Protein AF-A0A212F7M6-F1 (afdb_monomer)

InterPro domains:
  IPR000313 PWWP domain [PF00855] (44-124)
  IPR000313 PWWP domain [PS50812] (42-104)
  IPR000313 PWWP domain [SM00293] (40-102)

Solvent-accessible surface area (backbone atoms only — not comparable to full-atom values): 8517 Å² total; per-residue (Å²): 138,82,82,82,77,84,80,78,84,76,85,62,64,99,81,69,79,76,74,82,69,81,89,75,80,85,91,71,88,66,51,67,65,66,69,68,44,92,66,89,55,69,69,35,46,23,34,35,49,61,85,89,50,70,76,42,46,26,35,28,47,43,91,90,65,64,53,70,83,55,71,75,48,91,79,58,96,75,42,44,48,33,37,31,43,73,76,68,44,71,47,75,38,54,65,91,44,48,46,79,56,51,77,94,71,48,68,56,74,71,47,90,47,65,62,60,35,48,10,49,49,56,44,44,56,50,40,41,63,61,65,71,112

pLDDT: mean 74.09, std 21.41, range [31.14, 96.81]

Sequence (133 aa):
MQKQVTLVDKILSSTRTISSVHKEKENLEVCPSCMWGPKVGYDDVVWHKLGSCPWWPARVLTPGALPSCLLTRSHSPHHWPLRYYGTLNYSWAETSRMCLFLPKHTSALKARDDSLRQAVLDAADDYIAVYLT

Radius of gyration: 17.14 Å; Cα contacts (8 Å, |Δi|>4): 164; chains: 1; bounding box: 42×31×63 Å

Foldseek 3Di:
DDDPDPPDDPPDDDPADQPPPPDDDDDDPQDPCRRRDFFDDAQFWKFFDDDPDPTFIWGFHDPVGDDPVAVPDDDDPQWTWIQTFQVRDIYTGHRVRMGGDDLVPCPVCPPPDPSRVRSNVVSVVSCCVRPPD

Organism: NCBI:txid278856

Structure (mmCIF, N/CA/C/O backbone):
data_AF-A0A212F7M6-F1
#
_entry.id   AF-A0A212F7M6-F1
#
loop_
_atom_site.group_PDB
_atom_site.id
_atom_site.type_symbol
_atom_site.label_atom_id
_atom_site.label_alt_id
_atom_site.label_comp_id
_atom_site.label_asym_id
_atom_site.label_entity_id
_atom_site.label_seq_id
_atom_site.pdbx_PDB_ins_code
_atom_site.Cartn_x
_atom_site.Cartn_y
_atom_site.Cartn_z
_atom_site.occupancy
_atom_site.B_iso_or_equiv
_atom_site.auth_seq_id
_atom_site.auth_comp_id
_atom_site.auth_asym_id
_atom_site.auth_atom_id
_atom_site.pdbx_PDB_model_num
ATOM 1 N N . MET A 1 1 ? 7.858 -14.560 44.627 1.00 38.66 1 MET A N 1
ATOM 2 C CA . MET A 1 1 ? 8.353 -15.480 43.579 1.00 38.66 1 MET A CA 1
ATOM 3 C C . MET A 1 1 ? 7.749 -15.042 42.247 1.00 38.66 1 MET A C 1
ATOM 5 O O . MET A 1 1 ? 6.748 -15.596 41.815 1.00 38.66 1 MET A O 1
ATOM 9 N N . GLN A 1 2 ? 8.258 -13.952 41.665 1.00 37.09 2 GLN A N 1
ATOM 10 C CA . GLN A 1 2 ? 7.744 -13.415 40.401 1.00 37.09 2 GLN A CA 1
ATOM 11 C C . GLN A 1 2 ? 8.314 -14.234 39.246 1.00 37.09 2 GLN A C 1
ATOM 13 O O . GLN A 1 2 ? 9.524 -14.405 39.123 1.00 37.09 2 GLN A O 1
ATOM 18 N N . LYS A 1 3 ? 7.411 -14.788 38.439 1.00 35.50 3 LYS A N 1
ATOM 19 C CA . LYS A 1 3 ? 7.726 -15.593 37.264 1.00 35.50 3 LYS A CA 1
ATOM 20 C C . LYS A 1 3 ? 8.246 -14.642 36.184 1.00 35.50 3 LYS A C 1
ATOM 22 O O . LYS A 1 3 ? 7.472 -13.880 35.612 1.00 35.50 3 LYS A O 1
ATOM 27 N N . GLN A 1 4 ? 9.554 -14.653 35.953 1.00 31.14 4 GLN A N 1
ATOM 28 C CA . GLN A 1 4 ? 10.175 -13.951 34.836 1.00 31.14 4 GLN A CA 1
ATOM 29 C C . GLN A 1 4 ? 9.733 -14.647 33.546 1.00 31.14 4 GLN A C 1
ATOM 31 O O . GLN A 1 4 ? 10.202 -15.736 33.219 1.00 31.14 4 GLN A O 1
ATOM 36 N N . VAL A 1 5 ? 8.765 -14.054 32.851 1.00 35.31 5 VAL A N 1
ATOM 37 C CA . VAL A 1 5 ? 8.391 -14.478 31.503 1.00 35.31 5 VAL A CA 1
ATOM 38 C C . VAL A 1 5 ? 9.343 -13.773 30.550 1.00 35.31 5 VAL A C 1
ATOM 40 O O . VAL A 1 5 ? 9.200 -12.586 30.272 1.00 35.31 5 VAL A O 1
ATOM 43 N N . THR A 1 6 ? 10.346 -14.506 30.083 1.00 42.41 6 THR A N 1
ATOM 44 C CA . THR A 1 6 ? 11.176 -14.096 28.953 1.00 42.41 6 THR A CA 1
ATOM 45 C C . THR A 1 6 ? 10.309 -14.175 27.697 1.00 42.41 6 THR A C 1
ATOM 47 O O . THR A 1 6 ? 10.084 -15.263 27.168 1.00 42.41 6 THR A O 1
ATOM 50 N N . LEU A 1 7 ? 9.760 -13.046 27.246 1.00 35.97 7 LEU A N 1
ATOM 51 C CA . LEU A 1 7 ? 9.121 -12.961 25.934 1.00 35.97 7 LEU A CA 1
ATOM 52 C C . LEU A 1 7 ? 10.226 -12.767 24.895 1.00 35.97 7 LEU A C 1
ATOM 54 O O . LEU A 1 7 ? 10.869 -11.724 24.849 1.00 35.97 7 LEU A O 1
ATOM 58 N N . VAL A 1 8 ? 10.484 -13.833 24.140 1.00 37.44 8 VAL A N 1
ATOM 59 C CA . VAL A 1 8 ? 11.510 -13.894 23.099 1.00 37.44 8 VAL A CA 1
ATOM 60 C C . VAL A 1 8 ? 11.131 -12.978 21.938 1.00 37.44 8 VAL A C 1
ATOM 62 O O . VAL A 1 8 ? 10.005 -13.023 21.438 1.00 37.44 8 VAL A O 1
ATOM 65 N N . ASP A 1 9 ? 12.120 -12.186 21.526 1.00 45.47 9 ASP A N 1
ATOM 66 C CA . ASP A 1 9 ? 12.152 -11.303 20.369 1.00 45.47 9 ASP A CA 1
ATOM 67 C C . ASP A 1 9 ? 11.633 -11.972 19.096 1.00 45.47 9 ASP A C 1
ATOM 69 O O . ASP A 1 9 ? 12.238 -12.892 18.542 1.00 45.47 9 ASP A O 1
ATOM 73 N N . LYS A 1 10 ? 10.531 -11.440 18.577 1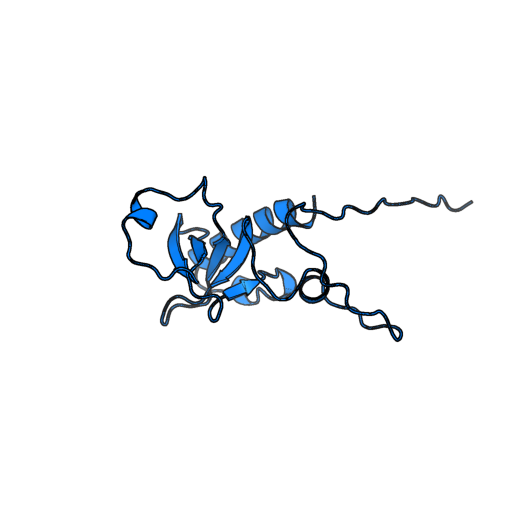.00 34.12 10 LYS A N 1
ATOM 74 C CA . LYS A 1 10 ? 10.110 -11.683 17.207 1.00 34.12 10 LYS A CA 1
ATOM 75 C C . LYS A 1 10 ? 10.607 -10.520 16.343 1.00 34.12 10 LYS A C 1
ATOM 77 O O . LYS A 1 10 ? 9.943 -9.502 16.168 1.00 34.12 10 LYS A O 1
ATOM 82 N N . ILE A 1 11 ? 11.828 -10.679 15.836 1.00 52.41 11 ILE A N 1
ATOM 83 C CA . ILE A 1 11 ? 12.474 -9.802 14.848 1.00 52.41 11 ILE A CA 1
ATOM 84 C C . ILE A 1 11 ? 11.857 -10.106 13.472 1.00 52.41 11 ILE A C 1
ATOM 86 O O . ILE A 1 11 ? 12.377 -10.922 12.718 1.00 52.41 11 ILE A O 1
ATOM 90 N N . LEU A 1 12 ? 10.683 -9.559 13.164 1.00 46.56 12 LEU A N 1
ATOM 91 C CA . LEU A 1 12 ? 9.864 -10.082 12.063 1.00 46.56 12 LEU A CA 1
ATOM 92 C C . LEU A 1 12 ? 9.954 -9.260 10.782 1.00 46.56 12 LEU A C 1
ATOM 94 O O . LEU A 1 12 ? 9.211 -8.312 10.559 1.00 46.56 12 LEU A O 1
ATOM 98 N N . SER A 1 13 ? 10.894 -9.664 9.935 1.00 39.91 13 SER A N 1
ATOM 99 C CA . SER A 1 13 ? 10.653 -10.146 8.566 1.00 39.91 13 SER A CA 1
ATOM 100 C C . SER A 1 13 ? 11.951 -10.000 7.767 1.00 39.91 13 SER A C 1
ATOM 102 O O . SER A 1 13 ? 12.590 -8.949 7.730 1.00 39.91 13 SER A O 1
ATOM 104 N N . SER A 1 14 ? 12.368 -11.109 7.165 1.00 42.81 14 SER A N 1
ATOM 105 C CA . SER A 1 14 ? 13.728 -11.457 6.730 1.00 42.81 14 SER A CA 1
ATOM 106 C C . SER A 1 14 ? 14.312 -10.657 5.543 1.00 42.81 14 SER A C 1
ATOM 108 O O . SER A 1 14 ? 15.286 -11.100 4.938 1.00 42.81 14 SER A O 1
ATOM 110 N N . THR A 1 15 ? 13.766 -9.500 5.168 1.00 45.94 15 THR A N 1
ATOM 111 C CA . THR A 1 15 ? 14.198 -8.752 3.964 1.00 45.94 15 THR A CA 1
ATOM 112 C C . THR A 1 15 ? 14.753 -7.357 4.231 1.00 45.94 15 THR A C 1
ATOM 114 O O . THR A 1 15 ? 15.187 -6.690 3.290 1.00 45.94 15 THR A O 1
ATOM 117 N N . ARG A 1 16 ? 14.804 -6.897 5.485 1.00 51.72 16 ARG A N 1
ATOM 118 C CA . ARG A 1 16 ? 15.374 -5.581 5.808 1.00 51.72 16 ARG A CA 1
ATOM 119 C C . ARG A 1 16 ? 16.820 -5.690 6.285 1.00 51.72 16 ARG A C 1
ATOM 121 O O . ARG A 1 16 ? 17.118 -6.380 7.255 1.00 51.72 16 ARG A O 1
ATOM 128 N N . THR A 1 17 ? 17.712 -4.928 5.656 1.00 38.94 17 THR A N 1
ATOM 129 C CA . THR A 1 17 ? 19.018 -4.611 6.241 1.00 38.94 17 THR A CA 1
ATOM 130 C C . THR A 1 17 ? 18.787 -3.632 7.384 1.00 38.94 17 THR A C 1
ATOM 132 O O . THR A 1 17 ? 18.373 -2.496 7.152 1.00 38.94 17 THR A O 1
ATOM 135 N N . ILE A 1 18 ? 19.051 -4.065 8.616 1.00 43.09 18 ILE A N 1
ATOM 136 C CA . ILE A 1 18 ? 19.114 -3.171 9.773 1.00 43.09 18 ILE A CA 1
ATOM 137 C C . ILE A 1 18 ? 20.196 -2.135 9.463 1.00 43.09 18 ILE A C 1
ATOM 139 O O . ILE A 1 18 ? 21.384 -2.457 9.413 1.00 43.09 18 ILE A O 1
ATOM 143 N N . SER A 1 19 ? 19.809 -0.883 9.226 1.00 36.09 19 SER A N 1
ATOM 144 C CA . SER A 1 19 ? 20.765 0.217 9.287 1.00 36.09 19 SER A CA 1
ATOM 145 C C . SER A 1 19 ? 21.237 0.293 10.734 1.00 36.09 19 SER A C 1
ATOM 147 O O . SER A 1 19 ? 20.480 0.713 11.605 1.00 36.09 19 SER A O 1
ATOM 149 N N . SER A 1 20 ? 22.454 -0.189 10.988 1.00 36.44 20 SER A N 1
ATOM 150 C CA . SER A 1 20 ? 23.141 -0.102 12.276 1.00 36.44 20 SER A CA 1
ATOM 151 C C . SER A 1 20 ? 23.329 1.371 12.634 1.00 36.44 20 SER A C 1
ATOM 153 O O . SER A 1 20 ? 24.353 1.975 12.321 1.00 36.44 20 SER A O 1
ATOM 155 N N . VAL A 1 21 ? 22.315 1.986 13.240 1.00 42.00 21 VAL A N 1
ATOM 156 C CA . VAL A 1 21 ? 22.453 3.316 13.823 1.00 42.00 21 VAL A CA 1
ATOM 157 C C . VAL A 1 21 ? 23.324 3.128 15.056 1.00 42.00 21 VAL A C 1
ATOM 159 O O . VAL A 1 21 ? 22.927 2.453 16.006 1.00 42.00 21 VAL A O 1
ATOM 162 N N . HIS A 1 22 ? 24.548 3.652 14.996 1.00 40.16 22 HIS A N 1
ATOM 163 C CA . HIS A 1 22 ? 25.481 3.640 16.112 1.00 40.16 22 HIS A CA 1
ATOM 164 C C . HIS A 1 22 ? 24.775 4.175 17.362 1.00 40.16 22 HIS A C 1
ATOM 166 O O . HIS A 1 22 ? 24.310 5.313 17.409 1.00 40.16 22 HIS A O 1
ATOM 172 N N . LYS A 1 23 ? 24.640 3.286 18.345 1.00 42.19 23 LYS A N 1
ATOM 173 C CA . LYS A 1 23 ? 23.995 3.525 19.627 1.00 42.19 23 LYS A CA 1
ATOM 174 C C . LYS A 1 23 ? 24.926 4.374 20.480 1.00 42.19 23 LYS A C 1
ATOM 176 O O . LYS A 1 23 ? 25.772 3.831 21.180 1.00 42.19 23 LYS A O 1
ATOM 181 N N . GLU A 1 24 ? 24.737 5.685 20.462 1.00 40.16 24 GLU A N 1
ATOM 182 C CA . GLU A 1 24 ? 25.255 6.549 21.516 1.00 40.16 24 GLU A CA 1
ATOM 183 C C . GLU A 1 24 ? 24.117 7.382 22.114 1.00 40.16 24 GLU A C 1
ATOM 185 O O . GLU A 1 24 ? 23.467 8.168 21.434 1.00 40.16 24 GLU A O 1
ATOM 190 N N . LYS A 1 25 ? 23.928 7.169 23.423 1.00 38.34 25 LYS A N 1
ATOM 191 C CA . LYS A 1 25 ? 23.082 7.888 24.390 1.00 38.34 25 LYS A CA 1
ATOM 192 C C . LYS A 1 25 ? 21.559 7.675 24.374 1.00 38.34 25 LYS A C 1
ATOM 194 O O . LYS A 1 25 ? 20.808 8.234 23.591 1.00 38.34 25 LYS A O 1
ATOM 199 N N . GLU A 1 26 ? 21.173 6.851 25.353 1.00 48.59 26 GLU A N 1
ATOM 200 C CA . GLU A 1 26 ? 20.059 6.970 26.308 1.00 48.59 26 GLU A CA 1
ATOM 201 C C . GLU A 1 26 ? 18.742 7.636 25.866 1.00 48.59 26 GLU A C 1
ATOM 203 O O . GLU A 1 26 ? 18.645 8.843 25.681 1.00 48.59 26 GLU A O 1
ATOM 208 N N . ASN A 1 27 ? 17.692 6.807 25.888 1.00 42.72 27 ASN A N 1
ATOM 209 C CA . ASN A 1 27 ? 16.285 7.180 26.059 1.00 42.72 27 ASN A CA 1
ATOM 210 C C . ASN A 1 27 ? 15.667 8.070 24.967 1.00 42.72 27 ASN A C 1
ATOM 212 O O . ASN A 1 27 ? 15.063 9.105 25.236 1.00 42.72 27 ASN A O 1
ATOM 216 N N . LEU A 1 28 ? 15.746 7.610 23.720 1.00 46.19 28 LEU A N 1
ATOM 217 C CA . LEU A 1 28 ? 14.751 7.968 22.717 1.00 46.19 28 LEU A CA 1
ATOM 218 C C . LEU A 1 28 ? 13.840 6.750 22.550 1.00 46.19 28 LEU A C 1
ATOM 220 O O . LEU A 1 28 ? 14.315 5.689 22.144 1.00 46.19 28 LEU A O 1
ATOM 224 N N . GLU A 1 29 ? 12.548 6.868 22.859 1.00 48.03 29 GLU A N 1
ATOM 225 C CA . GLU A 1 29 ? 11.541 5.927 22.357 1.00 48.03 29 GLU A CA 1
ATOM 226 C C . GLU A 1 29 ? 11.506 6.061 20.828 1.00 48.03 29 GLU A C 1
ATOM 228 O O . GLU A 1 29 ? 10.700 6.787 20.243 1.00 48.03 29 GLU A O 1
ATOM 233 N N . VAL A 1 30 ? 12.465 5.421 20.159 1.00 49.75 30 VAL A N 1
ATOM 234 C CA . VAL A 1 30 ? 12.553 5.395 18.706 1.00 49.75 30 VAL A CA 1
ATOM 235 C C . VAL A 1 30 ? 11.303 4.676 18.234 1.00 49.75 30 VAL A C 1
ATOM 237 O O . VAL A 1 30 ? 11.114 3.490 18.507 1.00 49.75 30 VAL A O 1
ATOM 240 N N . CYS A 1 31 ? 10.405 5.400 17.564 1.00 50.75 31 CYS A N 1
ATOM 241 C CA . CYS A 1 31 ? 9.178 4.776 17.099 1.00 50.75 31 CYS A CA 1
ATOM 242 C C . CYS A 1 31 ? 9.522 3.583 16.186 1.00 50.75 31 CYS A C 1
ATOM 244 O O . CYS A 1 31 ? 10.542 3.635 15.493 1.00 50.75 31 CYS A O 1
ATOM 246 N N . PRO A 1 32 ? 8.692 2.526 16.139 1.00 53.78 32 PRO A N 1
ATOM 247 C CA . PRO A 1 32 ? 8.967 1.366 15.298 1.00 53.78 32 PRO A CA 1
ATOM 248 C C . PRO A 1 32 ? 9.315 1.760 13.851 1.00 53.78 32 PRO A C 1
ATOM 250 O O . PRO A 1 32 ? 10.314 1.322 13.317 1.00 53.78 32 PRO A O 1
ATOM 253 N N . SER A 1 33 ? 8.660 2.737 13.233 1.00 51.47 33 SER A N 1
ATOM 254 C CA . SER A 1 33 ? 9.058 3.196 11.885 1.00 51.47 33 SER A CA 1
ATOM 255 C C . SER A 1 33 ? 10.516 3.660 11.759 1.00 51.47 33 SER A C 1
ATOM 257 O O . SER A 1 33 ? 11.122 3.481 10.708 1.00 51.47 33 SER A O 1
ATOM 259 N N . CYS A 1 34 ? 11.090 4.230 12.819 1.00 47.03 34 CYS A N 1
ATOM 260 C CA . CYS A 1 34 ? 12.477 4.685 12.853 1.00 47.03 34 CYS A CA 1
ATOM 261 C C . CYS A 1 34 ? 13.472 3.553 13.169 1.00 47.03 34 CYS A C 1
ATOM 263 O O . CYS A 1 34 ? 14.602 3.613 12.695 1.00 47.03 34 CYS A O 1
ATOM 265 N N . MET A 1 35 ? 13.071 2.513 13.915 1.00 50.75 35 MET A N 1
ATOM 266 C CA . MET A 1 35 ? 13.929 1.340 14.171 1.00 50.75 35 MET A CA 1
ATOM 267 C C . MET A 1 35 ? 14.053 0.420 12.949 1.00 50.75 35 MET A C 1
ATOM 269 O O . MET A 1 35 ? 15.072 -0.241 12.773 1.00 50.75 35 MET A O 1
ATOM 273 N N . TRP A 1 36 ? 13.036 0.390 12.087 1.00 52.09 36 TRP A N 1
ATOM 274 C CA . TRP A 1 36 ? 12.958 -0.543 10.958 1.00 52.09 36 TRP A CA 1
ATOM 275 C C . TRP A 1 36 ? 13.499 0.060 9.647 1.00 52.09 36 TRP A C 1
ATOM 277 O O . TRP A 1 36 ? 13.489 -0.595 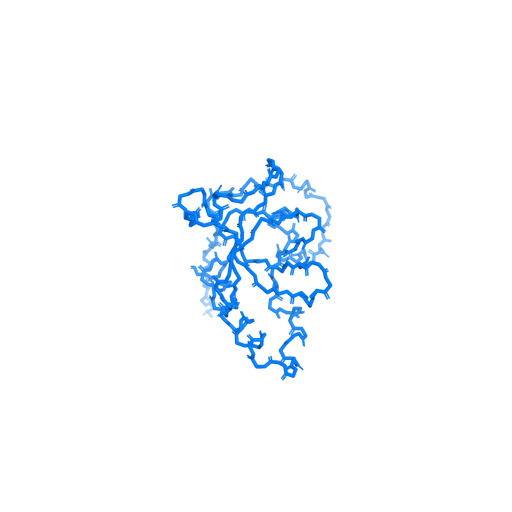8.606 1.00 52.09 36 TRP A O 1
ATOM 287 N N . GLY A 1 37 ? 14.012 1.292 9.700 1.00 51.25 37 GLY A N 1
ATOM 288 C CA . GLY A 1 37 ? 14.566 2.035 8.570 1.00 51.25 37 GLY A CA 1
ATOM 289 C C . GLY A 1 37 ? 13.511 2.891 7.846 1.00 51.25 37 GLY A C 1
ATOM 290 O O . GLY A 1 37 ? 12.376 2.454 7.659 1.00 51.25 37 GLY A O 1
ATOM 291 N N . PRO A 1 38 ? 13.868 4.105 7.381 1.00 56.56 38 PRO A N 1
ATOM 292 C CA . PRO A 1 38 ? 12.929 5.055 6.772 1.00 56.56 38 PRO A CA 1
ATOM 293 C C . PRO A 1 38 ? 12.441 4.653 5.367 1.00 56.56 38 PRO A C 1
ATOM 295 O O . PRO A 1 38 ? 11.700 5.410 4.742 1.00 56.56 38 PRO A O 1
ATOM 298 N N . LYS A 1 39 ? 12.887 3.510 4.830 1.00 70.19 39 LYS A N 1
ATOM 299 C CA . LYS A 1 39 ? 12.639 3.107 3.441 1.00 70.19 39 LYS A CA 1
ATOM 300 C C . LYS A 1 39 ? 11.595 1.995 3.370 1.00 70.19 39 LYS A C 1
ATOM 302 O O . LYS A 1 39 ? 11.662 1.031 4.126 1.00 70.19 39 LYS A O 1
ATOM 307 N N . VAL A 1 40 ? 10.656 2.158 2.442 1.00 80.06 40 VAL A N 1
ATOM 308 C CA . VAL A 1 40 ? 9.654 1.151 2.073 1.00 80.06 40 VAL A CA 1
ATOM 309 C C . VAL A 1 40 ? 10.319 -0.032 1.365 1.00 80.06 40 VAL A C 1
ATOM 311 O O . VAL A 1 40 ? 11.290 0.148 0.627 1.00 80.06 40 VAL A O 1
ATOM 314 N N . GLY A 1 41 ? 9.797 -1.229 1.593 1.00 85.50 41 GLY A N 1
ATOM 315 C CA . GLY A 1 41 ? 10.194 -2.479 0.960 1.00 85.50 41 GLY A CA 1
ATOM 316 C C . GLY A 1 41 ? 8.982 -3.296 0.515 1.00 85.50 41 GLY A C 1
ATOM 317 O O . GLY A 1 41 ? 7.836 -2.884 0.679 1.00 85.50 41 GLY A O 1
ATOM 318 N N . TYR A 1 42 ? 9.240 -4.456 -0.085 1.00 89.25 42 TYR A N 1
ATOM 319 C CA . TYR A 1 42 ? 8.182 -5.370 -0.513 1.00 89.25 42 TYR A CA 1
ATOM 320 C C . TYR A 1 42 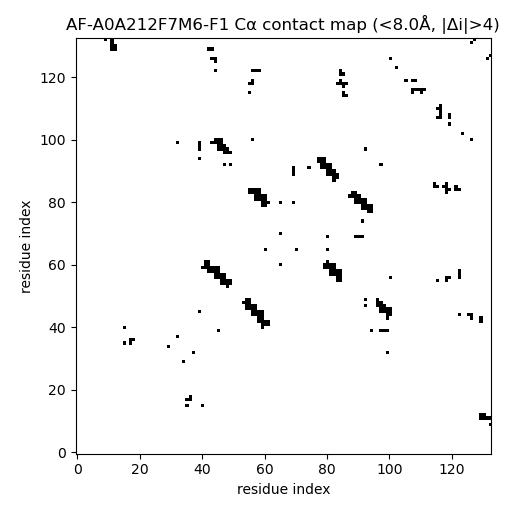? 7.389 -5.931 0.672 1.00 89.25 42 TYR A C 1
ATOM 322 O O . TYR A 1 42 ? 7.935 -6.090 1.760 1.00 89.25 42 TYR A O 1
ATOM 330 N N . ASP A 1 43 ? 6.105 -6.209 0.438 1.00 90.38 43 ASP A N 1
ATOM 331 C CA . ASP A 1 43 ? 5.093 -6.627 1.419 1.00 90.38 43 ASP A CA 1
ATOM 332 C C . ASP A 1 43 ? 4.790 -5.618 2.534 1.00 90.38 43 ASP A C 1
ATOM 334 O O . ASP A 1 43 ? 3.895 -5.851 3.349 1.00 90.38 43 ASP A O 1
ATOM 338 N N . ASP A 1 44 ? 5.441 -4.453 2.528 1.00 90.50 44 ASP A N 1
ATOM 339 C CA . ASP A 1 44 ? 5.119 -3.404 3.480 1.00 90.50 44 ASP A CA 1
ATOM 340 C C . ASP A 1 44 ? 3.714 -2.849 3.266 1.00 90.50 44 ASP A C 1
ATOM 342 O O . ASP A 1 44 ? 3.257 -2.624 2.137 1.00 90.50 44 ASP A O 1
ATOM 346 N N . VAL A 1 45 ? 3.069 -2.531 4.386 1.00 91.88 45 VAL A N 1
ATOM 347 C CA . VAL A 1 45 ? 1.846 -1.733 4.409 1.00 91.88 45 VAL A CA 1
ATOM 348 C C . VAL A 1 45 ? 2.243 -0.258 4.460 1.00 91.88 45 VAL A C 1
ATOM 350 O O . VAL A 1 45 ? 3.011 0.177 5.322 1.00 91.88 45 VAL A O 1
ATOM 353 N N . VAL A 1 46 ? 1.731 0.532 3.522 1.00 91.94 46 VAL A N 1
ATOM 354 C CA . VAL A 1 46 ? 2.123 1.926 3.297 1.00 91.94 46 VAL A CA 1
ATOM 355 C C . VAL A 1 46 ? 0.911 2.826 3.100 1.00 91.94 46 VAL A C 1
ATOM 357 O O . VAL A 1 46 ? -0.143 2.409 2.632 1.00 91.94 46 VAL A O 1
ATOM 360 N N . TRP A 1 47 ? 1.083 4.101 3.408 1.00 91.69 47 TRP A N 1
ATOM 361 C CA . TRP A 1 47 ? 0.251 5.173 2.891 1.00 91.69 47 TRP A CA 1
ATOM 362 C C . TRP A 1 47 ? 0.804 5.648 1.555 1.00 91.69 47 TRP A C 1
ATOM 364 O O . TRP A 1 47 ? 2.005 5.890 1.437 1.00 91.69 47 TRP A O 1
ATOM 374 N N . HIS A 1 48 ? -0.067 5.843 0.569 1.00 93.62 48 HIS A N 1
ATOM 375 C CA . HIS A 1 48 ? 0.307 6.419 -0.719 1.00 93.62 48 HIS A CA 1
ATOM 376 C C . HIS A 1 48 ? -0.621 7.572 -1.120 1.00 93.62 48 HIS A C 1
ATOM 378 O O . HIS A 1 48 ? -1.831 7.525 -0.880 1.00 93.62 48 HIS A O 1
ATOM 384 N N . LYS A 1 49 ? -0.054 8.613 -1.744 1.00 91.06 49 LYS A N 1
ATOM 385 C CA . LYS A 1 49 ? -0.792 9.778 -2.253 1.00 91.06 49 LYS A CA 1
ATOM 386 C C . LYS A 1 49 ? -0.844 9.810 -3.780 1.00 91.06 49 LYS A C 1
ATOM 388 O O . LYS A 1 49 ? 0.036 10.370 -4.446 1.00 91.06 49 LYS A O 1
ATOM 393 N N . LEU A 1 50 ? -1.935 9.276 -4.329 1.00 89.50 50 LEU A N 1
ATOM 394 C CA . LEU A 1 50 ? -2.193 9.271 -5.767 1.00 89.50 50 LEU A CA 1
ATOM 395 C C . LEU A 1 50 ? -2.787 10.611 -6.235 1.00 89.50 50 LEU A C 1
ATOM 397 O O . LEU A 1 50 ? -3.955 10.910 -5.993 1.00 89.50 50 LEU A O 1
ATOM 401 N N . GLY A 1 51 ? -1.991 11.422 -6.935 1.00 87.81 51 GLY A N 1
ATOM 402 C CA . GLY A 1 51 ? -2.451 12.708 -7.472 1.00 87.81 51 GLY A CA 1
ATOM 403 C C . GLY A 1 51 ? -2.978 13.651 -6.382 1.00 87.81 51 GLY A C 1
ATOM 404 O O . GLY A 1 51 ? -2.262 13.951 -5.423 1.00 87.81 51 GLY A O 1
ATOM 405 N N . SER A 1 52 ? -4.216 14.124 -6.549 1.00 87.00 52 SER A N 1
ATOM 406 C CA . SER A 1 52 ? -4.954 14.959 -5.589 1.00 87.00 52 SER A CA 1
ATOM 407 C C . SER A 1 52 ? -5.843 14.158 -4.629 1.00 87.00 52 SER A C 1
ATOM 409 O O . SER A 1 52 ? -6.505 14.759 -3.782 1.00 87.00 52 SER A O 1
ATOM 411 N N . CYS A 1 53 ? -5.860 12.825 -4.735 1.00 86.62 53 CYS A N 1
ATOM 412 C CA . CYS A 1 53 ? -6.663 11.981 -3.858 1.00 86.62 53 CYS A CA 1
ATOM 413 C C . CYS A 1 53 ? -6.171 12.072 -2.401 1.00 86.62 53 CYS A C 1
ATOM 415 O O . CYS A 1 53 ? -5.003 12.412 -2.147 1.00 86.62 53 CYS A O 1
ATOM 417 N N . PRO A 1 54 ? -7.037 11.740 -1.427 1.00 88.00 54 PRO A N 1
ATOM 418 C CA . PRO A 1 54 ? -6.610 11.514 -0.055 1.00 88.00 54 PRO A CA 1
ATOM 419 C C . PRO A 1 54 ? -5.509 10.451 0.020 1.00 88.00 54 PRO A C 1
ATOM 421 O O . PRO A 1 54 ? -5.367 9.60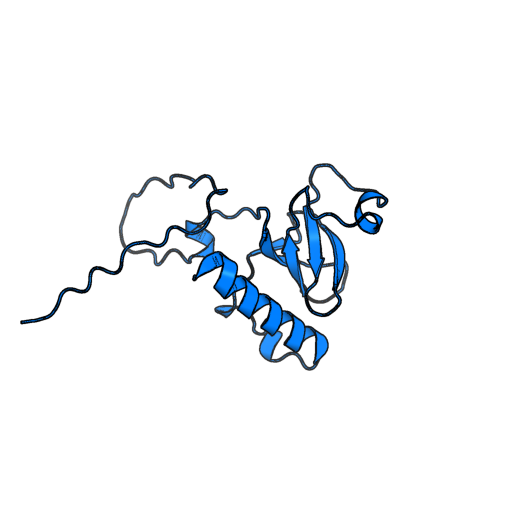9 -0.868 1.00 88.00 54 PRO A O 1
ATOM 424 N N . TRP A 1 55 ? -4.743 10.478 1.108 1.00 90.12 55 TRP A N 1
ATOM 425 C CA . TRP A 1 55 ? -3.837 9.379 1.425 1.00 90.12 55 TRP A CA 1
ATOM 426 C C . TRP A 1 55 ? -4.637 8.084 1.566 1.00 90.12 55 TRP A C 1
ATOM 428 O O . TRP A 1 55 ? -5.609 8.039 2.320 1.00 90.12 55 TRP A O 1
ATOM 438 N N . TRP A 1 56 ? -4.223 7.049 0.838 1.00 93.38 56 TRP A N 1
ATOM 439 C CA . TRP A 1 56 ? -4.903 5.758 0.809 1.00 93.38 56 TRP A CA 1
ATOM 440 C C . TRP A 1 56 ? -3.942 4.646 1.238 1.00 93.38 56 TRP A C 1
ATOM 442 O O . TRP A 1 56 ? -2.764 4.699 0.859 1.00 93.38 56 TRP A O 1
ATOM 452 N N . PRO A 1 57 ? -4.396 3.652 2.021 1.00 94.44 57 PRO A N 1
ATOM 453 C CA . PRO A 1 57 ? -3.535 2.549 2.415 1.00 94.44 57 PRO A CA 1
ATOM 454 C C . PRO A 1 57 ? -3.308 1.579 1.247 1.00 94.44 57 PRO A C 1
ATOM 456 O O . PRO A 1 57 ? -4.229 1.228 0.504 1.00 94.44 57 PRO A O 1
ATOM 459 N N . ALA A 1 58 ? -2.082 1.092 1.098 1.00 95.81 58 ALA A N 1
ATOM 460 C CA . ALA A 1 58 ? -1.698 0.131 0.073 1.00 95.81 58 ALA A CA 1
ATOM 461 C C . ALA A 1 58 ? -0.647 -0.859 0.589 1.00 95.81 58 ALA A C 1
ATOM 463 O O . ALA A 1 58 ? 0.042 -0.587 1.569 1.00 95.81 58 ALA A O 1
ATOM 464 N N . ARG A 1 59 ? -0.514 -1.998 -0.091 1.00 95.50 59 ARG A N 1
ATOM 465 C CA . ARG A 1 59 ? 0.574 -2.963 0.097 1.00 95.50 59 ARG A CA 1
ATOM 466 C C . ARG A 1 59 ? 1.556 -2.874 -1.062 1.00 95.50 59 ARG A C 1
ATOM 468 O O . ARG A 1 59 ? 1.131 -2.798 -2.219 1.00 95.50 59 ARG A O 1
ATOM 475 N N . VAL A 1 60 ? 2.849 -2.931 -0.760 1.00 94.19 60 VAL A N 1
ATOM 476 C CA . VAL A 1 60 ? 3.905 -3.049 -1.771 1.00 94.19 60 VAL A CA 1
ATOM 477 C C . VAL A 1 60 ? 3.973 -4.491 -2.272 1.00 94.19 60 VAL A C 1
ATOM 479 O O . VAL A 1 60 ? 4.172 -5.415 -1.492 1.00 94.19 60 VAL A O 1
ATOM 482 N N . LEU A 1 61 ? 3.802 -4.705 -3.573 1.00 93.94 61 LEU A N 1
ATOM 483 C CA . LEU A 1 61 ? 3.776 -6.041 -4.169 1.00 93.94 61 LEU A CA 1
ATOM 484 C C . LEU A 1 61 ? 5.177 -6.563 -4.460 1.00 93.94 61 LEU A C 1
ATOM 486 O O . LEU A 1 61 ? 5.997 -5.853 -5.033 1.00 93.94 61 LEU A O 1
ATOM 490 N N . THR A 1 62 ? 5.428 -7.834 -4.167 1.00 89.94 62 THR A N 1
ATOM 491 C CA . THR A 1 62 ? 6.650 -8.507 -4.617 1.00 89.94 62 THR A CA 1
ATOM 492 C C . THR A 1 62 ? 6.672 -8.682 -6.145 1.00 89.94 62 THR A C 1
ATOM 494 O O . THR A 1 62 ? 5.614 -8.771 -6.778 1.00 89.94 62 THR A O 1
ATOM 497 N N . PRO A 1 63 ? 7.863 -8.816 -6.763 1.00 84.62 63 PRO A N 1
ATOM 498 C CA . PRO A 1 63 ? 8.005 -9.090 -8.195 1.00 84.62 63 PRO A CA 1
ATOM 499 C C . PRO A 1 63 ? 7.221 -10.314 -8.712 1.00 84.62 63 PRO A C 1
ATOM 501 O O . PRO A 1 63 ? 6.839 -10.360 -9.878 1.00 84.62 63 PRO A O 1
ATOM 504 N N . GLY A 1 64 ? 6.952 -11.303 -7.853 1.00 87.00 64 GLY A N 1
ATOM 505 C CA . GLY A 1 64 ? 6.153 -12.484 -8.202 1.00 87.00 64 GLY A CA 1
ATOM 506 C C . GLY A 1 64 ? 4.636 -12.278 -8.121 1.00 87.00 64 GLY A C 1
ATOM 507 O O . GLY A 1 64 ? 3.886 -13.096 -8.643 1.00 87.00 64 GLY A O 1
ATOM 508 N N . ALA A 1 65 ? 4.175 -11.198 -7.485 1.00 87.75 65 ALA A N 1
ATOM 509 C CA . ALA A 1 65 ? 2.761 -10.919 -7.230 1.00 87.75 65 ALA A CA 1
ATOM 510 C C . ALA A 1 65 ? 2.185 -9.798 -8.118 1.00 87.75 65 ALA A C 1
ATOM 512 O O . ALA A 1 65 ? 1.059 -9.347 -7.890 1.00 87.75 65 ALA A O 1
ATOM 513 N N . LEU A 1 66 ? 2.937 -9.315 -9.117 1.00 91.75 66 LEU A N 1
ATOM 514 C CA . LEU A 1 66 ? 2.454 -8.272 -10.024 1.00 91.75 66 LEU A CA 1
ATOM 515 C C . LEU A 1 66 ? 1.354 -8.809 -10.951 1.00 91.75 66 LEU A C 1
ATOM 517 O O . LEU A 1 66 ? 1.587 -9.765 -11.693 1.00 91.75 66 LEU A O 1
ATOM 521 N N . PRO A 1 67 ? 0.179 -8.163 -11.004 1.00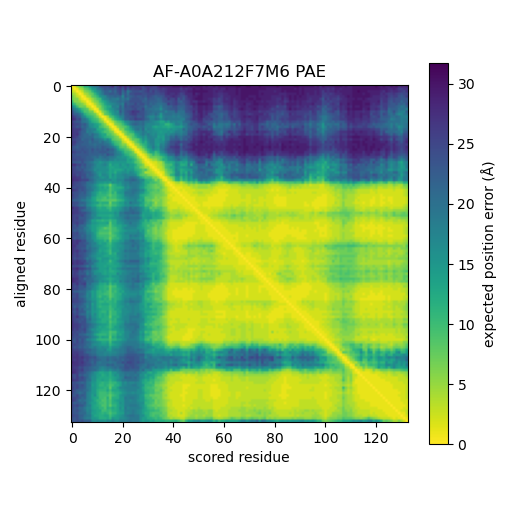 92.31 67 PRO A N 1
ATOM 522 C CA . PRO A 1 67 ? -0.834 -8.515 -11.985 1.00 92.31 67 PRO A CA 1
ATOM 523 C C . PRO A 1 67 ? -0.413 -8.057 -13.387 1.00 92.31 67 PRO A C 1
ATOM 525 O O . PRO A 1 67 ? 0.199 -6.998 -13.563 1.00 92.31 67 PRO A O 1
ATOM 528 N N . SER A 1 68 ? -0.824 -8.807 -14.412 1.00 91.81 68 SER A N 1
ATOM 529 C CA . SER A 1 68 ? -0.494 -8.510 -15.814 1.00 91.81 68 SER A CA 1
ATOM 530 C C . SER A 1 68 ? -0.911 -7.098 -16.234 1.00 91.81 68 SER A C 1
ATOM 532 O O . SER A 1 68 ? -0.174 -6.424 -16.945 1.00 91.81 68 SER A O 1
ATOM 534 N N . CYS A 1 69 ? -2.049 -6.607 -15.732 1.00 91.06 69 CYS A N 1
ATOM 535 C CA . CYS A 1 69 ? -2.554 -5.265 -16.031 1.00 91.06 69 CYS A CA 1
ATOM 536 C C . CYS A 1 69 ? -1.685 -4.123 -15.477 1.00 91.06 69 CYS A C 1
ATOM 538 O O . CYS A 1 69 ? -1.818 -2.987 -15.933 1.00 91.06 69 CYS A O 1
ATOM 540 N N . LEU A 1 70 ? -0.836 -4.392 -14.479 1.00 92.94 70 LEU A N 1
ATOM 541 C CA . LEU A 1 70 ? 0.123 -3.429 -13.941 1.00 92.94 70 LEU A CA 1
ATOM 542 C C . LEU A 1 70 ? 1.437 -3.475 -14.732 1.00 92.94 70 LEU A C 1
ATOM 544 O O . LEU A 1 70 ? 1.996 -2.420 -15.027 1.00 92.94 70 LEU A O 1
ATOM 548 N N . LEU A 1 71 ? 1.880 -4.671 -15.135 1.00 91.38 71 LEU A N 1
ATOM 549 C CA . LEU A 1 71 ? 3.084 -4.871 -15.955 1.00 91.38 71 LEU A CA 1
ATOM 550 C C . LEU A 1 71 ? 2.992 -4.183 -17.322 1.00 91.38 71 LEU A C 1
ATOM 552 O O . LEU A 1 71 ? 3.992 -3.683 -17.825 1.00 91.38 71 LEU A O 1
ATOM 556 N N . THR A 1 72 ? 1.794 -4.100 -17.906 1.00 92.62 72 THR A N 1
ATOM 557 C CA . THR A 1 72 ? 1.572 -3.395 -19.179 1.00 92.62 72 THR A CA 1
ATOM 558 C C . THR A 1 72 ? 1.622 -1.871 -19.053 1.00 92.62 72 THR A C 1
ATOM 560 O O . THR A 1 72 ? 1.571 -1.174 -20.064 1.00 92.62 72 THR A O 1
ATOM 563 N N . ARG A 1 73 ? 1.671 -1.317 -17.833 1.00 92.06 73 ARG A N 1
ATOM 564 C CA . ARG A 1 73 ? 1.702 0.134 -17.606 1.00 92.06 73 ARG A CA 1
ATOM 565 C C . ARG A 1 73 ? 3.141 0.641 -17.580 1.00 92.06 73 ARG A C 1
ATOM 567 O O . ARG A 1 73 ? 4.010 0.053 -16.937 1.00 92.06 73 ARG A O 1
ATOM 574 N N . SER A 1 74 ? 3.361 1.782 -18.231 1.00 92.25 74 SER A N 1
ATOM 575 C CA . SER A 1 74 ? 4.650 2.477 -18.206 1.00 92.25 74 SER A CA 1
ATOM 576 C C . SER A 1 74 ? 5.028 2.889 -16.780 1.00 92.25 74 SER A C 1
ATOM 578 O O . SER A 1 74 ? 4.186 3.384 -16.025 1.00 92.25 74 SER A O 1
ATOM 580 N N . HIS A 1 75 ? 6.290 2.672 -16.416 1.00 91.31 75 HIS A N 1
ATOM 581 C CA . HIS A 1 75 ? 6.838 3.007 -15.107 1.00 91.31 75 HIS A CA 1
ATOM 582 C C . HIS A 1 75 ? 8.346 3.261 -15.175 1.00 91.31 75 HIS A C 1
ATOM 584 O O . HIS A 1 75 ? 9.019 2.871 -16.127 1.00 91.31 75 HIS A O 1
ATOM 590 N N . SER A 1 76 ? 8.866 3.932 -14.147 1.00 90.44 76 SER A N 1
ATOM 591 C CA . SER A 1 76 ? 10.299 4.143 -13.940 1.00 90.44 76 SER A CA 1
ATOM 592 C C . SER A 1 76 ? 10.875 3.016 -13.072 1.00 90.44 76 SER A C 1
ATOM 594 O O . SER A 1 76 ? 10.156 2.516 -12.205 1.00 90.44 76 SER A O 1
ATOM 596 N N . PRO A 1 77 ? 12.170 2.664 -13.201 1.00 83.00 77 PRO A N 1
ATOM 597 C CA . PRO A 1 77 ? 12.834 1.687 -12.327 1.00 83.00 77 PRO A CA 1
ATOM 598 C C . PRO A 1 77 ? 12.771 2.016 -10.826 1.00 83.00 77 PRO A C 1
ATOM 600 O O . PRO A 1 77 ? 12.969 1.142 -9.991 1.00 83.00 77 PRO A O 1
ATOM 603 N N . HIS A 1 78 ? 12.504 3.277 -10.477 1.00 82.69 78 HIS A N 1
ATOM 604 C CA . HIS A 1 78 ? 12.390 3.750 -9.094 1.00 82.69 78 HIS A CA 1
ATOM 605 C C . HIS A 1 78 ? 10.953 3.703 -8.553 1.00 82.69 78 HIS A C 1
ATOM 607 O O . HIS A 1 78 ? 10.699 4.176 -7.441 1.00 82.69 78 HIS A O 1
ATOM 613 N N . HIS A 1 79 ? 10.002 3.211 -9.354 1.00 90.12 79 HIS A N 1
ATOM 614 C CA . HIS A 1 79 ? 8.616 3.065 -8.938 1.00 90.12 79 HIS A CA 1
ATOM 615 C C . HIS A 1 79 ? 8.372 1.720 -8.267 1.00 90.12 79 HIS A C 1
ATOM 617 O O . HIS A 1 79 ? 8.860 0.680 -8.701 1.00 90.12 79 HIS A O 1
ATOM 623 N N . TRP A 1 80 ? 7.525 1.751 -7.248 1.00 93.88 80 TRP A N 1
ATOM 624 C CA . TRP A 1 80 ? 7.095 0.583 -6.500 1.00 93.88 80 TRP A CA 1
ATOM 625 C C . TRP A 1 80 ? 5.713 0.124 -6.962 1.00 93.88 80 TRP A C 1
ATOM 627 O O . TRP A 1 80 ? 4.828 0.963 -7.157 1.00 93.88 80 TRP A O 1
ATOM 637 N N . PRO A 1 81 ? 5.490 -1.186 -7.137 1.00 95.62 81 PRO A N 1
ATOM 638 C CA . PRO A 1 81 ? 4.174 -1.707 -7.470 1.00 95.62 81 PRO A CA 1
ATOM 639 C C . PRO A 1 81 ? 3.304 -1.779 -6.216 1.00 95.62 81 PRO A C 1
ATOM 641 O O . PRO A 1 81 ? 3.679 -2.399 -5.223 1.00 95.62 81 PRO A O 1
ATOM 644 N N . LEU A 1 82 ? 2.126 -1.163 -6.264 1.00 96.31 82 LEU A N 1
ATOM 645 C CA . LEU A 1 82 ? 1.184 -1.125 -5.150 1.00 96.31 82 LEU A CA 1
ATOM 646 C C . LEU A 1 82 ? -0.130 -1.817 -5.484 1.00 96.31 82 LEU A C 1
ATOM 648 O O . LEU A 1 82 ? -0.621 -1.724 -6.612 1.00 96.31 82 LEU A O 1
ATOM 652 N N . ARG A 1 83 ? -0.732 -2.420 -4.456 1.00 96.81 83 ARG A N 1
ATOM 653 C CA . ARG A 1 83 ? -2.139 -2.831 -4.411 1.00 96.81 83 ARG A CA 1
ATOM 654 C C . ARG A 1 83 ? -2.859 -2.050 -3.318 1.00 96.81 83 ARG A C 1
ATOM 656 O O . ARG A 1 83 ? -2.438 -2.089 -2.166 1.00 96.81 83 ARG A O 1
ATOM 663 N N . TYR A 1 84 ? -3.943 -1.366 -3.659 1.00 96.38 84 TYR A N 1
ATOM 664 C CA . TYR A 1 84 ? -4.717 -0.578 -2.699 1.00 96.38 84 TYR A CA 1
ATOM 665 C C . TYR A 1 84 ? -5.719 -1.441 -1.935 1.00 96.38 84 TYR A C 1
ATOM 667 O O . TYR A 1 84 ? -6.427 -2.256 -2.530 1.00 96.38 84 TYR A O 1
ATOM 675 N N . TYR A 1 85 ? -5.824 -1.211 -0.628 1.00 95.56 85 TYR A N 1
ATOM 676 C CA . TYR A 1 85 ? -6.854 -1.833 0.204 1.00 95.56 85 TYR A CA 1
ATOM 677 C C . TYR A 1 85 ? -8.249 -1.296 -0.148 1.00 95.56 85 TYR A C 1
ATOM 679 O O . TYR A 1 85 ? -8.385 -0.172 -0.648 1.00 95.56 85 TYR A O 1
ATOM 687 N N . GLY A 1 86 ? -9.286 -2.107 0.070 1.00 93.12 86 GLY A N 1
ATOM 688 C CA . GLY A 1 86 ? -10.675 -1.810 -0.297 1.00 93.12 86 GLY A CA 1
ATOM 689 C C . GLY A 1 86 ? -10.940 -1.848 -1.807 1.00 93.12 86 GLY A C 1
ATOM 690 O O . GLY A 1 86 ? -11.662 -2.711 -2.290 1.00 93.12 86 GLY A O 1
ATOM 691 N N . THR A 1 87 ? -10.336 -0.936 -2.577 1.00 91.56 87 THR A N 1
ATOM 692 C CA . THR A 1 87 ? -10.596 -0.824 -4.029 1.00 91.56 87 THR A CA 1
ATOM 693 C C . THR A 1 87 ? -9.926 -1.913 -4.864 1.00 91.56 87 THR A C 1
ATOM 695 O O . THR A 1 87 ? -10.312 -2.125 -6.009 1.00 91.56 87 THR A O 1
ATOM 698 N N . LEU A 1 88 ? -8.898 -2.572 -4.316 1.00 93.19 88 LEU A N 1
ATOM 699 C CA . LEU A 1 88 ? -8.103 -3.619 -4.972 1.00 93.19 88 LEU A CA 1
ATOM 700 C C . LEU A 1 88 ? -7.459 -3.190 -6.298 1.00 93.19 88 LEU A C 1
ATOM 702 O O . LEU A 1 88 ? -7.020 -4.025 -7.087 1.00 93.19 88 LEU A O 1
ATOM 706 N N . ASN A 1 89 ? -7.366 -1.881 -6.525 1.00 94.12 89 ASN A N 1
ATOM 707 C CA . ASN A 1 89 ? -6.686 -1.312 -7.673 1.00 94.12 89 ASN A CA 1
ATOM 708 C C . ASN A 1 89 ? -5.167 -1.452 -7.543 1.00 94.12 89 ASN A C 1
ATOM 710 O O . ASN A 1 89 ? -4.623 -1.655 -6.455 1.00 94.12 89 ASN A O 1
ATOM 714 N N . TYR A 1 90 ? -4.483 -1.260 -8.667 1.00 95.38 90 TYR A N 1
ATOM 715 C CA . TYR A 1 90 ? -3.031 -1.355 -8.765 1.00 95.38 90 TYR A CA 1
ATOM 716 C C . TYR A 1 90 ? -2.435 -0.083 -9.358 1.00 95.38 90 TYR A C 1
ATOM 718 O O . TYR A 1 90 ? -3.033 0.519 -10.254 1.00 95.38 90 TYR A O 1
ATOM 726 N N . SER A 1 91 ? -1.245 0.314 -8.910 1.00 95.25 91 SER A N 1
ATOM 727 C CA . SER A 1 91 ? -0.486 1.403 -9.536 1.00 95.25 91 SER A CA 1
ATOM 728 C C . SER A 1 91 ? 1.007 1.304 -9.265 1.00 95.25 91 SER A C 1
ATOM 730 O O . SER A 1 91 ? 1.423 0.758 -8.249 1.00 95.25 91 SER A O 1
ATOM 732 N N . TRP A 1 92 ? 1.790 1.936 -10.130 1.00 95.00 92 TRP A N 1
ATOM 733 C CA . TRP A 1 92 ? 3.182 2.272 -9.860 1.00 95.00 92 TRP A CA 1
ATOM 734 C C . TRP A 1 92 ? 3.250 3.546 -9.015 1.00 95.00 92 TRP A C 1
ATOM 736 O O . TRP A 1 92 ? 2.517 4.496 -9.291 1.00 95.00 92 TRP A O 1
ATOM 746 N N . ALA A 1 93 ? 4.098 3.561 -7.992 1.00 93.38 93 ALA A N 1
ATOM 747 C CA . ALA A 1 93 ? 4.197 4.654 -7.035 1.00 93.38 93 ALA A CA 1
ATOM 748 C C . ALA A 1 93 ? 5.635 5.140 -6.856 1.00 93.38 93 ALA A C 1
ATOM 750 O O . ALA A 1 93 ? 6.573 4.351 -6.777 1.00 93.38 93 ALA A O 1
ATOM 751 N N . GLU A 1 94 ? 5.805 6.454 -6.755 1.00 90.19 94 GLU A N 1
ATOM 752 C CA . GLU A 1 94 ? 7.084 7.069 -6.411 1.00 90.19 94 GLU A CA 1
ATOM 753 C C . GLU A 1 94 ? 7.329 6.994 -4.902 1.00 90.19 94 GLU A C 1
ATOM 755 O O . GLU A 1 94 ? 6.451 7.330 -4.105 1.00 90.19 94 GLU A O 1
ATOM 760 N N . THR A 1 95 ? 8.561 6.666 -4.504 1.00 84.75 95 THR A N 1
ATOM 761 C CA . THR A 1 95 ? 8.974 6.618 -3.086 1.00 84.75 95 THR A CA 1
ATOM 762 C C . THR A 1 95 ? 8.662 7.924 -2.333 1.00 84.75 95 THR A C 1
ATOM 764 O O . THR A 1 95 ? 8.298 7.892 -1.164 1.00 84.75 95 THR A O 1
ATOM 767 N N . SER A 1 96 ? 8.751 9.080 -3.003 1.00 87.00 96 SER A N 1
ATOM 768 C CA . SER A 1 96 ? 8.487 10.416 -2.434 1.00 87.00 96 SER A CA 1
ATOM 769 C C . SER A 1 96 ? 7.032 10.633 -1.995 1.00 87.00 96 SER A C 1
ATOM 771 O O . SER A 1 96 ? 6.750 11.525 -1.196 1.00 87.00 96 SER A O 1
ATOM 773 N N . ARG A 1 97 ? 6.099 9.830 -2.518 1.00 89.06 97 ARG A N 1
ATOM 774 C CA . ARG A 1 97 ? 4.656 9.913 -2.249 1.00 89.06 97 ARG A CA 1
ATOM 775 C C . ARG A 1 97 ? 4.167 8.777 -1.361 1.00 89.06 97 ARG A C 1
ATOM 777 O O . ARG A 1 97 ? 2.961 8.528 -1.300 1.00 89.06 97 ARG A O 1
ATOM 784 N N . MET A 1 98 ? 5.094 8.089 -0.699 1.00 87.94 98 MET A N 1
ATOM 785 C CA . MET A 1 98 ? 4.833 6.927 0.134 1.00 87.94 98 MET A CA 1
ATOM 786 C C . MET A 1 98 ? 5.429 7.110 1.527 1.00 87.94 98 MET A C 1
ATOM 788 O O . MET A 1 98 ? 6.511 7.671 1.689 1.00 87.94 98 MET A O 1
ATOM 792 N N . CYS A 1 99 ? 4.745 6.592 2.539 1.00 86.56 99 CYS A N 1
ATOM 793 C CA . CYS A 1 99 ? 5.309 6.428 3.875 1.00 86.56 99 CYS A CA 1
ATOM 794 C C . CYS A 1 99 ? 4.739 5.174 4.542 1.00 86.56 99 CYS A C 1
ATOM 796 O O . CYS A 1 99 ? 3.701 4.665 4.126 1.00 86.56 99 CYS A O 1
ATOM 798 N N . LEU A 1 100 ? 5.426 4.644 5.555 1.00 86.44 100 LEU A N 1
ATOM 799 C CA . LEU A 1 100 ? 4.968 3.438 6.247 1.00 86.44 100 LEU A CA 1
ATOM 800 C C . LEU A 1 100 ? 3.601 3.664 6.898 1.00 86.44 100 LEU A C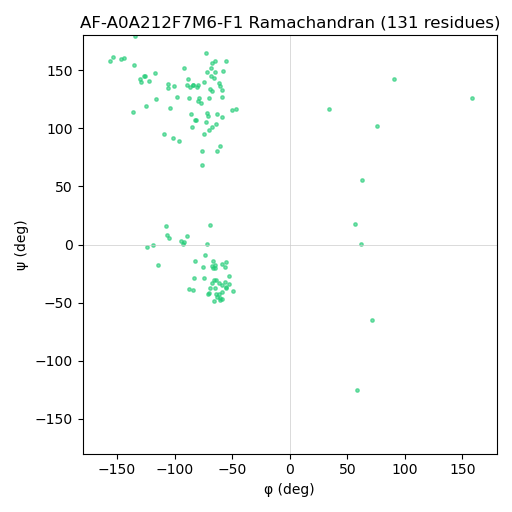 1
ATOM 802 O O . LEU A 1 100 ? 3.337 4.714 7.493 1.00 86.44 100 LEU A O 1
ATOM 806 N N . PHE A 1 101 ? 2.738 2.659 6.787 1.00 86.75 101 PHE A N 1
ATOM 807 C CA . PHE A 1 101 ? 1.446 2.671 7.445 1.00 86.75 101 PHE A CA 1
ATOM 808 C C . PHE A 1 101 ? 1.639 2.546 8.953 1.00 86.75 101 PHE A C 1
ATOM 810 O O . PHE A 1 101 ? 2.411 1.719 9.437 1.00 86.75 101 PHE A O 1
ATOM 817 N N . LEU A 1 102 ? 0.933 3.390 9.701 1.00 81.56 102 LEU A N 1
ATOM 818 C CA . LEU A 1 102 ? 0.944 3.361 11.154 1.00 81.56 102 LEU A CA 1
ATOM 819 C C . LEU A 1 102 ? -0.479 3.521 11.681 1.00 81.56 102 LEU A C 1
ATOM 821 O O . LEU A 1 102 ? -1.032 4.622 11.574 1.00 81.56 102 LEU A O 1
ATOM 825 N N . PRO A 1 103 ? -1.037 2.480 12.326 1.00 71.38 103 PRO A N 1
ATOM 826 C CA . PRO A 1 103 ? -2.378 2.531 12.903 1.00 71.38 103 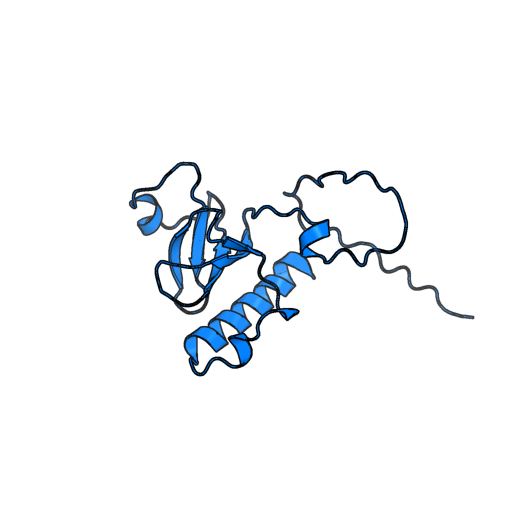PRO A CA 1
ATOM 827 C C . PRO A 1 103 ? -2.558 3.688 13.895 1.00 71.38 103 PRO A C 1
ATOM 829 O O . PRO A 1 103 ? -3.568 4.373 13.910 1.00 71.38 103 PRO A O 1
ATOM 832 N N . LYS A 1 104 ? -1.534 4.014 14.690 1.00 66.06 104 LYS A N 1
ATOM 833 C CA . LYS A 1 104 ? -1.603 5.134 15.648 1.00 66.06 104 LYS A CA 1
ATOM 834 C C . LYS A 1 104 ? -1.756 6.522 14.999 1.00 66.06 104 LYS A C 1
ATOM 836 O O . LYS A 1 104 ? -2.149 7.467 15.674 1.00 66.06 104 LYS A O 1
ATOM 841 N N . HIS A 1 105 ? -1.455 6.653 13.704 1.00 62.75 105 HIS A N 1
ATOM 842 C CA . HIS A 1 105 ? -1.601 7.896 12.940 1.00 62.75 105 HIS A CA 1
ATOM 843 C C . HIS A 1 105 ? -2.816 7.878 11.997 1.00 62.75 105 HIS A C 1
ATOM 845 O O . HIS A 1 105 ? -3.020 8.838 11.252 1.00 62.75 105 HIS A O 1
ATOM 851 N N . THR A 1 106 ? -3.664 6.840 12.033 1.00 64.19 106 THR A N 1
ATOM 852 C CA . THR A 1 106 ? -4.911 6.793 11.258 1.00 64.19 106 THR A CA 1
ATOM 853 C C . THR A 1 106 ? -5.986 7.674 11.909 1.00 64.19 106 THR A C 1
ATOM 855 O O . THR A 1 106 ? -7.023 7.194 12.367 1.00 64.19 106 THR A O 1
ATOM 858 N N . SER A 1 107 ? -5.806 8.999 11.896 1.00 58.78 107 SER A N 1
ATOM 859 C CA . SER A 1 107 ? -6.934 9.932 12.081 1.00 58.78 107 SER A CA 1
ATOM 860 C C . SER A 1 107 ? -8.013 9.734 10.999 1.00 58.78 107 SER A C 1
ATOM 862 O O . SER A 1 107 ? -9.168 10.104 11.201 1.00 58.78 107 SER A O 1
ATOM 864 N N . ALA A 1 108 ? -7.650 9.053 9.902 1.00 52.62 108 ALA A N 1
ATOM 865 C CA . ALA A 1 108 ? -8.516 8.506 8.861 1.00 52.62 108 ALA A CA 1
ATOM 866 C C . ALA A 1 108 ? -9.615 7.547 9.364 1.00 52.62 108 ALA A C 1
ATOM 868 O O . ALA A 1 108 ? -10.586 7.342 8.648 1.00 52.62 108 ALA A O 1
ATOM 869 N N . LEU 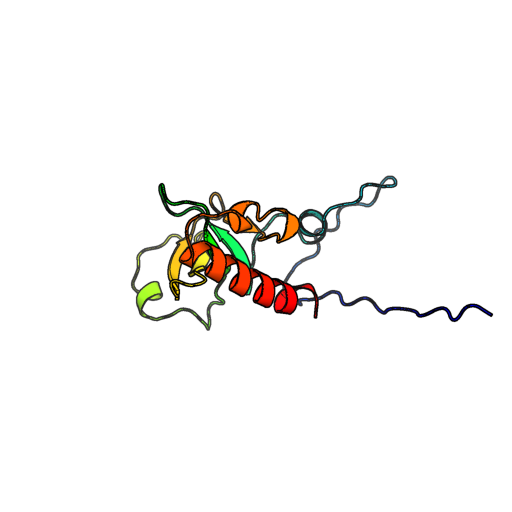A 1 109 ? -9.556 7.021 10.594 1.00 54.75 109 LEU A N 1
ATOM 870 C CA . LEU A 1 109 ? -10.700 6.301 11.183 1.00 54.75 109 LEU A CA 1
ATOM 871 C C . LEU A 1 109 ? -11.911 7.218 11.450 1.00 54.75 109 LEU A C 1
ATOM 873 O O . LEU A 1 109 ? -13.019 6.730 11.645 1.00 54.75 109 LEU A O 1
ATOM 877 N N . LYS A 1 110 ? -11.722 8.547 11.413 1.00 58.47 110 LYS A N 1
ATOM 878 C CA . LYS A 1 110 ? -12.807 9.545 11.400 1.00 58.47 110 LYS A CA 1
ATOM 879 C C . LYS A 1 110 ? -13.275 9.907 9.984 1.00 58.47 110 LYS A C 1
ATOM 881 O O . LYS A 1 110 ? -14.024 10.873 9.827 1.00 58.47 110 LYS A O 1
ATOM 886 N N . ALA A 1 111 ? -12.796 9.214 8.949 1.00 61.75 111 ALA A N 1
ATOM 887 C CA . ALA A 1 111 ? -13.223 9.473 7.582 1.00 61.75 111 ALA A CA 1
ATOM 888 C C . ALA A 1 111 ? -14.742 9.289 7.470 1.00 61.75 111 ALA A C 1
ATOM 890 O O . ALA A 1 111 ? -15.295 8.297 7.935 1.00 61.75 111 ALA A O 1
ATOM 891 N N . ARG A 1 112 ? -15.408 10.255 6.827 1.00 65.50 112 ARG A N 1
ATOM 892 C CA . ARG A 1 112 ? -16.818 10.126 6.424 1.00 65.50 112 ARG A CA 1
ATOM 893 C C . ARG A 1 112 ? -17.016 9.068 5.335 1.00 65.50 112 ARG A C 1
ATOM 895 O O . ARG A 1 112 ? -18.141 8.655 5.098 1.00 65.50 112 ARG A O 1
ATOM 902 N N . ASP A 1 113 ? -15.937 8.697 4.652 1.00 81.69 113 ASP A N 1
ATOM 903 C CA . ASP A 1 113 ? -15.942 7.738 3.557 1.00 81.69 113 ASP A CA 1
ATOM 904 C C . ASP A 1 113 ? -15.816 6.311 4.106 1.00 81.69 113 ASP A C 1
ATOM 906 O O . ASP A 1 113 ? -14.778 5.928 4.658 1.00 81.69 113 ASP A O 1
ATOM 910 N N . ASP A 1 114 ? -16.885 5.531 3.951 1.00 86.56 114 ASP A N 1
ATOM 911 C CA . ASP A 1 114 ? -16.946 4.144 4.411 1.00 86.56 114 ASP A CA 1
ATOM 912 C C . ASP A 1 114 ? -15.938 3.234 3.699 1.00 86.56 114 ASP A C 1
ATOM 914 O O . ASP A 1 114 ? -15.411 2.308 4.317 1.00 86.56 114 ASP A O 1
ATOM 918 N N . SER A 1 115 ? -15.605 3.520 2.436 1.00 88.88 115 SER A N 1
ATOM 919 C CA . SER A 1 115 ? -14.637 2.725 1.673 1.00 88.88 115 SER A CA 1
ATOM 920 C C . SER A 1 115 ? -13.221 2.944 2.190 1.00 88.88 115 SER A C 1
ATOM 922 O O . SER A 1 115 ? -12.472 1.983 2.366 1.00 88.88 115 SER A O 1
ATOM 924 N N . LEU A 1 116 ? -12.853 4.196 2.484 1.00 87.88 116 LEU A N 1
ATOM 925 C CA . LEU A 1 116 ? -11.564 4.501 3.104 1.00 87.88 116 LEU A CA 1
ATOM 926 C C . LEU A 1 116 ? -11.478 3.886 4.500 1.00 87.88 116 LEU A C 1
ATOM 928 O O . LEU A 1 116 ? -10.451 3.310 4.853 1.00 87.88 116 LEU A O 1
ATOM 932 N N . ARG A 1 117 ? -12.554 3.979 5.290 1.00 88.12 117 ARG A N 1
ATOM 933 C CA . ARG A 1 117 ? -12.598 3.390 6.630 1.00 88.12 117 ARG A CA 1
ATOM 934 C C . ARG A 1 117 ? -12.372 1.881 6.578 1.00 88.12 117 ARG A C 1
ATOM 936 O O . ARG A 1 117 ? -11.530 1.389 7.322 1.00 88.12 117 ARG A O 1
ATOM 943 N N . GLN A 1 118 ? -13.055 1.170 5.680 1.00 90.81 118 GLN A N 1
ATOM 944 C CA . GLN A 1 118 ? -12.846 -0.268 5.502 1.00 90.81 118 GLN A CA 1
ATOM 945 C C . GLN A 1 118 ? -11.422 -0.580 5.029 1.00 90.81 118 GLN A C 1
ATOM 947 O O . GLN A 1 118 ? -10.761 -1.430 5.613 1.00 90.81 118 GLN A O 1
ATOM 952 N N . ALA A 1 119 ? -10.903 0.162 4.047 1.00 93.00 119 ALA A N 1
ATOM 953 C CA . ALA A 1 119 ? -9.539 -0.028 3.557 1.00 93.00 119 ALA A CA 1
ATOM 954 C C . ALA A 1 119 ? -8.480 0.153 4.660 1.00 93.00 119 ALA A C 1
ATOM 956 O O . ALA A 1 119 ? -7.461 -0.532 4.659 1.00 93.00 119 ALA A O 1
ATOM 957 N N . VAL A 1 120 ? -8.707 1.073 5.604 1.00 91.38 120 VAL A N 1
ATOM 958 C CA . VAL A 1 120 ? -7.827 1.278 6.763 1.00 91.38 120 VAL A CA 1
ATOM 959 C C . VAL A 1 120 ? -7.899 0.111 7.745 1.00 91.38 120 VAL A C 1
ATOM 961 O O . VAL A 1 120 ? -6.864 -0.247 8.302 1.00 91.38 120 VAL A O 1
ATOM 964 N N . LEU A 1 121 ? -9.080 -0.478 7.955 1.00 90.50 121 LEU A N 1
ATOM 965 C CA . LEU A 1 121 ? -9.233 -1.666 8.799 1.00 90.50 121 LEU A CA 1
ATOM 966 C C . LEU A 1 121 ? -8.510 -2.868 8.183 1.00 90.50 121 LEU A C 1
ATOM 968 O O . LEU A 1 121 ? -7.672 -3.462 8.853 1.00 90.50 121 LEU A O 1
ATOM 972 N N . ASP A 1 122 ? -8.722 -3.135 6.892 1.00 93.12 122 ASP A N 1
ATOM 973 C CA . ASP A 1 122 ? -8.037 -4.223 6.181 1.00 93.12 122 ASP A CA 1
ATOM 974 C C . ASP A 1 122 ? -6.507 -4.048 6.228 1.00 93.12 122 ASP A C 1
ATOM 976 O O . ASP A 1 122 ? -5.754 -4.999 6.438 1.00 93.12 122 ASP A O 1
ATOM 980 N N . ALA A 1 123 ? -6.029 -2.810 6.06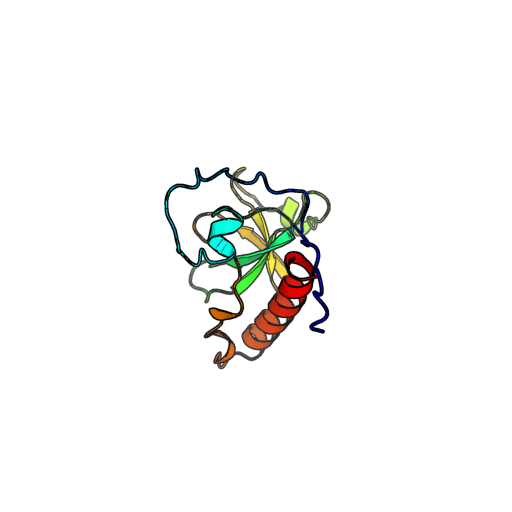4 1.00 93.00 123 ALA A N 1
ATOM 981 C CA . ALA A 1 123 ? -4.610 -2.490 6.163 1.00 93.00 123 ALA A CA 1
ATOM 982 C C . ALA A 1 123 ? -4.062 -2.666 7.586 1.00 93.00 123 ALA A C 1
ATOM 984 O O . ALA A 1 123 ? -2.897 -3.025 7.748 1.00 93.00 123 ALA A O 1
ATOM 985 N N . ALA A 1 124 ? -4.872 -2.406 8.614 1.00 89.94 124 ALA A N 1
ATOM 986 C CA . ALA A 1 124 ? -4.486 -2.618 10.003 1.00 89.94 124 ALA A CA 1
ATOM 987 C C . ALA A 1 124 ? -4.373 -4.111 10.335 1.00 89.94 124 ALA A C 1
ATOM 989 O O . ALA A 1 124 ? -3.395 -4.500 10.974 1.00 89.94 124 ALA A O 1
ATOM 990 N N . ASP A 1 125 ? -5.302 -4.936 9.853 1.00 90.00 125 ASP A N 1
ATOM 991 C CA . ASP A 1 125 ? -5.243 -6.394 10.007 1.00 90.00 125 ASP A CA 1
ATOM 992 C C . ASP A 1 125 ? -3.983 -6.964 9.340 1.00 90.00 125 ASP A C 1
ATOM 994 O O . ASP A 1 125 ? -3.216 -7.707 9.957 1.00 90.00 125 ASP A O 1
ATOM 998 N N . ASP A 1 126 ? -3.696 -6.525 8.114 1.00 90.25 126 ASP A N 1
ATOM 999 C CA . ASP A 1 126 ? -2.476 -6.901 7.403 1.00 90.25 126 ASP A CA 1
ATOM 1000 C C . ASP A 1 126 ? -1.207 -6.368 8.085 1.00 90.25 126 ASP A C 1
ATOM 1002 O O . ASP A 1 126 ? -0.196 -7.063 8.125 1.00 90.25 126 ASP A O 1
ATOM 1006 N N . TYR A 1 127 ? -1.234 -5.154 8.640 1.00 86.50 127 TYR A N 1
ATOM 1007 C CA . TYR A 1 127 ? -0.112 -4.600 9.400 1.00 86.50 127 TYR A CA 1
ATOM 1008 C C . TYR A 1 127 ? 0.193 -5.463 10.628 1.00 86.50 127 TYR A C 1
ATOM 1010 O O . TYR A 1 127 ? 1.356 -5.750 10.909 1.00 86.50 127 TYR A O 1
ATOM 1018 N N . ILE A 1 128 ? -0.840 -5.911 11.346 1.00 84.44 128 ILE A N 1
ATOM 1019 C CA . ILE A 1 128 ? -0.676 -6.825 12.479 1.00 84.44 128 ILE A CA 1
ATOM 1020 C C . ILE A 1 128 ? -0.021 -8.126 12.000 1.00 84.44 128 ILE A C 1
ATOM 1022 O O . ILE A 1 128 ? 0.969 -8.547 12.593 1.00 84.44 128 ILE A O 1
ATOM 1026 N N . ALA A 1 129 ? -0.505 -8.713 10.903 1.00 83.62 129 ALA A N 1
ATOM 1027 C CA . ALA A 1 129 ? 0.045 -9.950 10.345 1.00 83.62 129 ALA A CA 1
ATOM 1028 C C . ALA A 1 129 ? 1.479 -9.814 9.797 1.00 83.62 129 ALA A C 1
ATOM 1030 O O . ALA A 1 129 ? 2.239 -10.776 9.794 1.00 83.62 129 ALA A O 1
ATOM 1031 N N . VAL A 1 130 ? 1.868 -8.639 9.299 1.00 78.19 130 VAL A N 1
ATOM 1032 C CA . VAL A 1 130 ? 3.217 -8.426 8.750 1.00 78.19 130 VAL A CA 1
ATOM 1033 C C . VAL A 1 130 ? 4.226 -8.100 9.850 1.00 78.19 130 VAL A C 1
ATOM 1035 O O . VAL A 1 130 ? 5.360 -8.570 9.790 1.00 78.19 130 VAL A O 1
ATOM 1038 N N . TYR A 1 131 ? 3.838 -7.302 10.849 1.00 74.75 131 TYR A N 1
ATOM 1039 C CA . TYR A 1 131 ? 4.792 -6.715 11.796 1.00 74.75 131 TYR A CA 1
ATOM 1040 C C . TYR A 1 131 ? 4.659 -7.209 13.241 1.00 74.75 131 TYR A C 1
ATOM 1042 O O . TYR A 1 131 ? 5.581 -6.986 14.024 1.00 74.75 131 TYR A O 1
ATOM 1050 N N . LEU A 1 132 ? 3.537 -7.825 13.632 1.00 71.38 132 LEU A N 1
ATOM 1051 C CA . LEU A 1 132 ? 3.230 -8.129 15.039 1.00 71.38 132 LEU A CA 1
ATOM 1052 C C . LEU A 1 132 ? 2.955 -9.617 15.332 1.00 71.38 132 LEU A C 1
ATOM 1054 O O . LEU A 1 132 ? 2.741 -9.957 16.499 1.00 71.38 132 LEU A O 1
ATOM 1058 N N . THR A 1 133 ? 2.972 -10.503 14.331 1.00 62.00 133 THR A N 1
ATOM 1059 C CA . THR A 1 133 ? 2.743 -11.957 14.494 1.00 62.00 133 THR A CA 1
ATOM 1060 C C . THR A 1 133 ? 3.994 -12.782 14.283 1.00 62.00 133 THR A C 1
ATOM 1062 O O . THR A 1 133 ? 4.323 -13.582 15.190 1.00 62.00 133 THR A O 1
#

Nearest PDB structures (foldseek):
  2daq-assembly1_A  TM=8.323E-01  e=5.540E-07  Homo sapiens
  4rxj-assembly1_A-2  TM=7.041E-01  e=1.582E-06  Homo sapiens
  9grv-assembly3_C  TM=7.893E-01  e=1.346E-04  Homo sapiens
  6iiq-assembly1_C  TM=6.820E-01  e=6.418E-05  Homo sapiens
  2l89-assembly1_A  TM=6.510E-01  e=6.418E-05  Schizosaccharomyces pombe

Secondary structure (DSSP, 8-state):
-------------TT---------SS-----HHHHS-SS--TT-EEEE--TTSPPEEEEEPPTTS--HHHHTS---TTEEEEEETTT--EEEEEGGGEEE--GGG-GGGG-S-HHHHHHHHHHHHHHHHHHT-

Mean predicted aligned error: 11.67 Å